Protein AF-A0A496T259-F1 (afdb_monomer_lite)

Radius of gyration: 15.06 Å; chains: 1; bounding box: 28×24×42 Å

Secondary structure (DSSP, 8-state):
---------EEEE-S--SSTTS-SSGGGGTT---EEEEPGGGGGGGTTGGG-

Sequence (52 aa):
MNEIRYSPIGIIHSPFKKPEGTPIQPIGGKGISGTIEIFPQYVEGLKDLEGF

pLDDT: mean 94.85, std 3.76, range [76.44, 98.5]

Foldseek 3Di:
DDDDDDDDFWDKAFPDPDPPPPDPDVVVCPPGDIDTGGDPVCVVVCPCVVVD

Structure (mmCIF, N/CA/C/O backbone):
data_AF-A0A496T259-F1
#
_entry.id   AF-A0A496T259-F1
#
loop_
_atom_site.group_PDB
_atom_site.id
_atom_site.type_symbol
_atom_site.label_atom_id
_atom_site.label_alt_id
_atom_site.label_comp_id
_atom_site.label_asym_id
_atom_site.label_entity_id
_atom_site.label_seq_id
_atom_site.pdbx_PDB_ins_code
_atom_site.Cartn_x
_atom_site.Cartn_y
_atom_site.Cartn_z
_atom_site.occupancy
_atom_site.B_iso_or_equiv
_atom_site.auth_seq_id
_atom_site.auth_comp_id
_atom_site.auth_asym_id
_atom_site.auth_atom_id
_atom_site.pdbx_PDB_model_num
ATOM 1 N N . MET A 1 1 ? 14.179 5.202 26.445 1.00 76.44 1 MET A N 1
ATOM 2 C CA . MET A 1 1 ? 13.508 5.168 25.128 1.00 76.44 1 MET A CA 1
ATOM 3 C C . MET A 1 1 ? 12.653 3.915 25.112 1.00 76.44 1 MET A C 1
ATOM 5 O O . MET A 1 1 ? 13.178 2.872 25.482 1.00 76.44 1 MET A O 1
ATOM 9 N N . ASN A 1 2 ? 11.368 4.019 24.783 1.00 90.94 2 ASN A N 1
ATOM 10 C CA . ASN A 1 2 ? 10.487 2.850 24.729 1.00 90.94 2 ASN A CA 1
ATOM 11 C C . ASN A 1 2 ? 10.621 2.152 23.371 1.00 90.94 2 ASN A C 1
ATOM 13 O O . ASN A 1 2 ? 10.995 2.782 22.382 1.00 90.94 2 ASN A O 1
ATOM 17 N N . GLU A 1 3 ? 10.328 0.855 23.339 1.00 95.94 3 GLU A N 1
ATOM 18 C CA . GLU A 1 3 ? 10.282 0.074 22.105 1.00 95.94 3 GLU A CA 1
ATOM 19 C C . GLU A 1 3 ? 9.160 0.587 21.189 1.00 95.94 3 GLU A C 1
ATOM 21 O O . GLU A 1 3 ? 8.049 0.860 21.645 1.00 95.94 3 GLU A O 1
ATOM 26 N N . ILE A 1 4 ? 9.450 0.701 19.892 1.00 96.25 4 ILE A N 1
ATOM 27 C CA . ILE A 1 4 ? 8.460 1.012 18.857 1.00 96.25 4 ILE A CA 1
ATOM 28 C C . ILE A 1 4 ? 8.209 -0.267 18.061 1.00 96.25 4 ILE A C 1
ATOM 30 O O . ILE A 1 4 ? 9.151 -0.873 17.550 1.00 96.25 4 ILE A O 1
ATOM 34 N N . ARG A 1 5 ? 6.940 -0.669 17.942 1.00 96.88 5 ARG A N 1
ATOM 35 C CA . ARG A 1 5 ? 6.506 -1.832 17.156 1.00 96.88 5 ARG A CA 1
ATOM 36 C C . ARG A 1 5 ? 5.625 -1.385 15.999 1.00 96.88 5 ARG 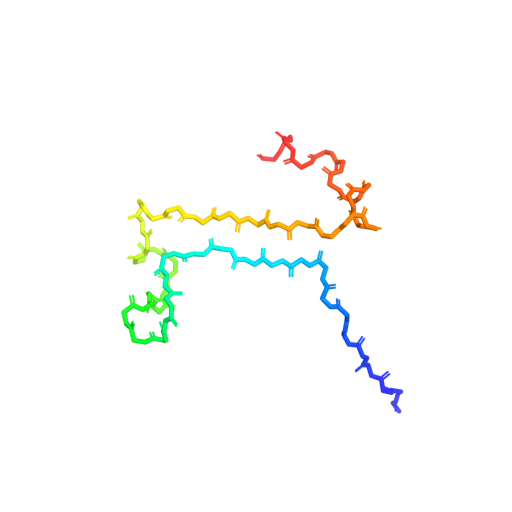A C 1
ATOM 38 O O . ARG A 1 5 ? 4.742 -0.553 16.184 1.00 96.88 5 ARG A O 1
ATOM 45 N N . TYR A 1 6 ? 5.851 -1.971 14.829 1.00 96.56 6 TYR A N 1
ATOM 46 C CA . TYR A 1 6 ? 5.061 -1.711 13.631 1.00 96.56 6 TYR A CA 1
ATOM 47 C C . TYR A 1 6 ? 4.077 -2.851 13.376 1.00 96.56 6 TYR A C 1
ATOM 49 O O . TYR A 1 6 ? 4.436 -4.022 13.501 1.00 96.56 6 TYR A O 1
ATOM 57 N N . SER A 1 7 ? 2.864 -2.487 12.963 1.00 96.75 7 SER A N 1
ATOM 58 C CA . SER A 1 7 ? 1.829 -3.414 12.503 1.00 96.75 7 SER A CA 1
ATOM 59 C C . SER A 1 7 ? 1.498 -3.094 11.043 1.00 96.75 7 SER A C 1
ATOM 61 O O . SER A 1 7 ? 1.153 -1.947 10.756 1.00 96.75 7 SER A O 1
ATOM 63 N N . PRO A 1 8 ? 1.609 -4.057 10.111 1.00 97.81 8 PRO A N 1
ATOM 64 C CA . PRO A 1 8 ? 1.227 -3.837 8.720 1.00 97.81 8 PRO A CA 1
ATOM 65 C C . PRO A 1 8 ? -0.260 -3.489 8.590 1.00 97.81 8 PRO A C 1
ATOM 67 O O . PRO A 1 8 ? -1.097 -4.070 9.281 1.00 97.81 8 PRO A O 1
ATOM 70 N N . ILE A 1 9 ? -0.585 -2.583 7.665 1.00 98.31 9 ILE A N 1
ATOM 71 C CA . ILE A 1 9 ? -1.969 -2.158 7.388 1.00 98.31 9 ILE A CA 1
ATOM 72 C C . ILE A 1 9 ? -2.555 -2.764 6.107 1.00 98.31 9 ILE A C 1
ATOM 74 O O . ILE A 1 9 ? -3.723 -2.546 5.795 1.00 98.31 9 ILE A O 1
ATOM 78 N N . GLY A 1 10 ? -1.748 -3.509 5.355 1.00 98.25 10 GLY A N 1
ATOM 79 C CA . GLY A 1 10 ? -2.116 -4.000 4.039 1.00 98.25 10 GLY A CA 1
ATOM 80 C C . GLY A 1 10 ? -0.959 -4.656 3.294 1.00 98.25 10 GLY A C 1
ATOM 81 O O . GLY A 1 10 ? 0.113 -4.891 3.859 1.00 98.25 10 GLY A O 1
ATOM 82 N N . ILE A 1 11 ? -1.187 -4.933 2.011 1.00 98.38 11 ILE A N 1
ATOM 83 C CA . ILE A 1 11 ? -0.260 -5.603 1.094 1.00 98.38 11 ILE A CA 1
ATOM 84 C C . ILE A 1 11 ? -0.167 -4.801 -0.207 1.00 98.38 11 ILE A C 1
ATOM 86 O O . ILE A 1 11 ? -1.172 -4.343 -0.743 1.00 98.38 11 ILE A O 1
ATOM 90 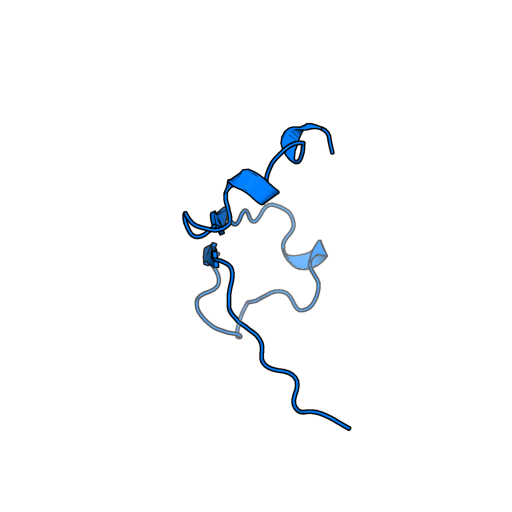N N . ILE A 1 12 ? 1.046 -4.657 -0.740 1.00 97.50 12 ILE A N 1
ATOM 91 C CA . ILE A 1 12 ? 1.276 -4.079 -2.068 1.00 97.50 12 ILE A CA 1
ATOM 92 C C . ILE A 1 12 ? 1.404 -5.214 -3.084 1.00 97.50 12 ILE A C 1
ATOM 94 O O . ILE A 1 12 ? 2.268 -6.084 -2.954 1.00 97.50 12 ILE A O 1
ATOM 98 N N . HIS A 1 13 ? 0.595 -5.165 -4.136 1.00 97.50 13 HIS A N 1
ATOM 99 C CA . HIS A 1 13 ? 0.680 -6.058 -5.283 1.00 97.50 13 HIS A CA 1
ATOM 100 C C . HIS A 1 13 ? 1.375 -5.342 -6.438 1.00 97.50 13 HIS A C 1
ATOM 102 O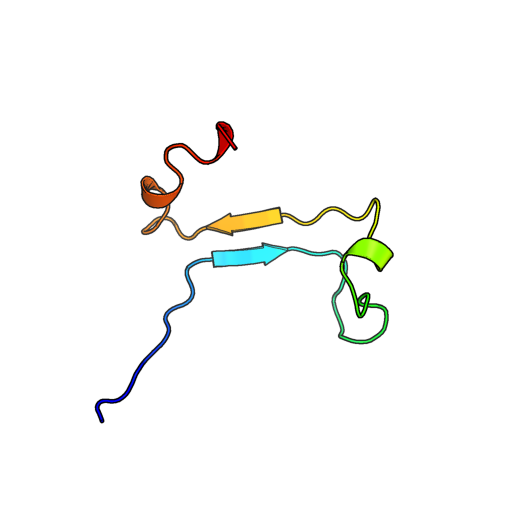 O . HIS A 1 13 ? 0.906 -4.326 -6.947 1.00 97.50 13 HIS A O 1
ATOM 108 N N . SER A 1 14 ? 2.508 -5.891 -6.871 1.00 95.62 14 SER A N 1
ATOM 109 C CA . SER A 1 14 ? 3.278 -5.384 -8.007 1.00 95.62 14 SER A CA 1
ATOM 110 C C . SER A 1 14 ? 3.692 -6.534 -8.940 1.00 95.62 14 SER A C 1
ATOM 112 O O . SER A 1 14 ? 3.663 -7.711 -8.533 1.00 95.62 14 SER A O 1
ATOM 114 N N . PRO A 1 15 ? 4.094 -6.237 -10.190 1.00 95.06 15 PRO A N 1
ATOM 115 C CA . PRO A 1 15 ? 4.670 -7.246 -11.075 1.00 95.06 15 PRO A CA 1
ATOM 116 C C . PRO A 1 15 ? 6.079 -7.677 -10.643 1.00 95.06 15 PRO A C 1
ATOM 118 O O . PRO A 1 15 ? 6.554 -8.724 -11.081 1.00 95.06 15 PRO A O 1
ATOM 121 N N . PHE A 1 16 ? 6.742 -6.925 -9.761 1.00 95.56 16 PHE A N 1
ATOM 122 C CA . PHE A 1 16 ? 8.077 -7.251 -9.276 1.00 95.56 16 PHE A CA 1
ATOM 123 C C . PHE A 1 16 ? 8.002 -8.299 -8.168 1.00 95.56 16 PHE A C 1
ATOM 125 O O . PHE A 1 16 ? 7.534 -8.040 -7.061 1.00 95.56 16 PHE A O 1
ATOM 132 N N . LYS A 1 17 ? 8.452 -9.517 -8.477 1.00 93.88 17 LYS A N 1
ATOM 133 C CA . LYS A 1 17 ? 8.471 -10.637 -7.521 1.00 93.88 17 LYS A CA 1
ATOM 134 C C . LYS A 1 17 ? 9.824 -10.825 -6.837 1.00 93.88 17 LYS A C 1
ATOM 136 O O . LYS A 1 17 ? 9.928 -11.640 -5.926 1.00 93.88 17 LYS A O 1
ATOM 141 N N . LYS A 1 18 ? 10.853 -10.108 -7.294 1.00 95.75 18 LYS A N 1
ATOM 142 C CA . LYS A 1 18 ? 12.227 -10.178 -6.792 1.00 95.75 18 LYS A CA 1
ATOM 143 C C . LYS A 1 18 ? 12.885 -8.793 -6.858 1.00 95.75 18 LYS A C 1
ATOM 145 O O . LYS A 1 18 ? 12.444 -7.975 -7.669 1.00 95.75 18 LYS A O 1
ATOM 150 N N . PRO A 1 19 ? 13.923 -8.523 -6.047 1.00 93.81 19 PRO A N 1
ATOM 151 C CA . PRO A 1 19 ? 14.657 -7.261 -6.115 1.00 93.81 19 PRO A CA 1
ATOM 152 C C . PRO A 1 19 ? 15.252 -6.996 -7.504 1.00 93.81 19 PRO A C 1
ATOM 154 O O . PRO A 1 19 ? 15.227 -5.861 -7.980 1.00 93.81 19 PRO A O 1
ATOM 157 N N . GLU A 1 20 ? 15.735 -8.034 -8.190 1.00 94.81 20 GLU A N 1
ATOM 158 C CA . GLU A 1 20 ? 16.283 -7.904 -9.538 1.00 94.81 20 GLU A CA 1
ATOM 159 C C . GLU A 1 20 ? 15.196 -7.462 -10.529 1.00 94.81 20 GLU A C 1
ATOM 161 O O . GLU A 1 20 ? 14.115 -8.046 -10.603 1.00 94.81 20 GLU A O 1
ATOM 166 N N . GLY A 1 21 ? 15.483 -6.417 -11.307 1.00 89.88 21 GLY A N 1
ATOM 167 C CA . GLY A 1 21 ? 14.526 -5.835 -12.252 1.00 89.88 21 GLY A CA 1
ATOM 168 C C . GLY A 1 21 ? 13.509 -4.877 -11.622 1.00 89.88 21 GLY A C 1
ATOM 169 O O . GLY A 1 21 ? 12.775 -4.228 -12.366 1.00 89.88 21 GLY A O 1
ATOM 170 N N . THR A 1 22 ? 13.493 -4.722 -10.292 1.00 95.12 22 THR A N 1
ATOM 171 C CA . THR A 1 22 ? 12.751 -3.634 -9.641 1.00 95.12 22 THR A CA 1
ATOM 172 C C . THR A 1 22 ? 13.482 -2.306 -9.888 1.00 95.12 22 THR A C 1
ATOM 174 O O . THR A 1 22 ? 14.683 -2.219 -9.621 1.00 95.12 22 THR A O 1
ATOM 177 N N . PRO A 1 23 ? 12.809 -1.256 -10.393 1.00 94.50 23 PRO A N 1
ATOM 178 C CA . PRO A 1 23 ? 13.423 0.051 -10.584 1.00 94.50 23 PRO A CA 1
ATOM 179 C C . PRO A 1 23 ? 13.998 0.604 -9.277 1.00 94.50 23 PRO A C 1
ATOM 181 O O . PRO A 1 23 ? 13.313 0.641 -8.259 1.00 94.50 23 PRO A O 1
ATOM 184 N N . ILE A 1 24 ? 15.236 1.107 -9.324 1.00 94.81 24 ILE A N 1
ATOM 185 C CA . ILE A 1 24 ? 15.872 1.789 -8.180 1.00 94.81 24 ILE A CA 1
ATOM 186 C C . ILE A 1 24 ? 15.091 3.059 -7.806 1.00 94.81 24 ILE A C 1
ATOM 188 O O . ILE A 1 24 ? 15.042 3.447 -6.644 1.00 94.81 24 ILE A O 1
ATOM 192 N N . GLN A 1 25 ? 14.487 3.714 -8.801 1.00 94.94 25 GLN A N 1
ATOM 193 C CA . GLN A 1 25 ? 13.705 4.935 -8.638 1.00 94.94 25 GLN A CA 1
ATOM 194 C C . GLN A 1 25 ? 12.335 4.786 -9.314 1.00 94.94 25 GLN A C 1
ATOM 196 O O . GLN A 1 25 ? 12.277 4.218 -10.412 1.00 94.94 25 GLN A O 1
ATOM 201 N N . PRO A 1 26 ? 11.250 5.354 -8.745 1.00 92.06 26 PRO A N 1
ATOM 202 C CA . PRO A 1 26 ? 9.895 5.230 -9.293 1.00 92.06 26 PRO A CA 1
ATOM 203 C C . PRO A 1 26 ? 9.763 5.669 -10.756 1.00 92.06 26 PRO A C 1
ATOM 205 O O . PRO A 1 26 ? 9.014 5.062 -11.515 1.00 92.06 26 PRO A O 1
ATOM 208 N N . ILE A 1 27 ? 10.537 6.674 -11.188 1.00 94.50 27 ILE A N 1
ATOM 209 C CA . ILE A 1 27 ? 10.540 7.147 -12.583 1.00 94.50 27 ILE A CA 1
ATOM 210 C C . ILE A 1 27 ? 10.918 6.046 -13.589 1.00 94.50 27 ILE A C 1
ATOM 212 O O . ILE A 1 27 ? 10.422 6.049 -14.714 1.00 94.50 27 ILE A O 1
ATOM 216 N N . GLY A 1 28 ? 11.741 5.074 -13.180 1.00 92.25 28 GLY A N 1
ATOM 217 C CA . GLY A 1 28 ? 12.099 3.913 -13.998 1.00 92.25 28 GLY A CA 1
ATOM 218 C C . GLY A 1 28 ? 10.974 2.883 -14.134 1.00 92.25 28 GLY A C 1
ATOM 219 O O . GLY A 1 28 ? 11.046 2.023 -15.002 1.00 92.25 28 GLY A O 1
ATOM 220 N N . GLY A 1 29 ? 9.927 2.980 -13.309 1.00 91.69 29 GLY A N 1
ATOM 221 C CA . GLY A 1 29 ? 8.714 2.167 -13.388 1.00 91.69 29 GLY A CA 1
ATOM 222 C C . GLY A 1 29 ? 7.563 2.849 -14.127 1.00 91.69 29 GLY A C 1
ATOM 223 O O . GLY A 1 29 ? 6.416 2.441 -13.970 1.00 91.69 29 GLY A O 1
ATOM 224 N N . LYS A 1 30 ? 7.822 3.911 -14.902 1.00 94.00 30 LYS A N 1
ATOM 225 C CA . LYS A 1 30 ? 6.771 4.630 -15.635 1.00 94.00 30 LYS A CA 1
ATOM 226 C C . LYS A 1 30 ? 5.965 3.665 -16.517 1.00 94.00 30 LYS A C 1
ATOM 228 O O . LYS A 1 30 ? 6.529 2.947 -17.334 1.00 94.00 30 LYS A O 1
ATOM 233 N N . GLY A 1 31 ? 4.640 3.686 -16.367 1.00 93.69 31 GLY A N 1
ATOM 234 C CA . GLY A 1 31 ? 3.723 2.796 -17.091 1.00 93.69 31 GLY A CA 1
ATOM 235 C C . GLY A 1 31 ? 3.487 1.441 -16.417 1.00 93.69 31 GLY A C 1
ATOM 236 O O . GLY A 1 31 ? 2.689 0.655 -16.918 1.00 93.69 31 GLY A O 1
ATOM 237 N N . ILE A 1 32 ? 4.136 1.174 -15.281 1.00 94.25 32 ILE A N 1
ATOM 238 C CA . ILE A 1 32 ? 3.895 -0.015 -14.466 1.00 94.25 32 ILE A CA 1
ATOM 239 C C . ILE A 1 32 ? 2.904 0.337 -13.359 1.00 94.25 32 ILE A C 1
ATOM 241 O O . ILE A 1 32 ? 3.130 1.259 -12.578 1.00 94.25 32 ILE A O 1
ATOM 245 N N . SER A 1 33 ? 1.815 -0.421 -13.282 1.00 94.69 33 SER A N 1
ATOM 246 C CA . SER A 1 33 ? 0.798 -0.277 -12.242 1.00 94.69 33 SER A CA 1
ATOM 247 C C . SER A 1 33 ? 1.010 -1.285 -11.114 1.00 94.69 33 SER A C 1
ATOM 249 O O . SER A 1 33 ? 1.435 -2.420 -11.338 1.00 94.69 33 SER A O 1
ATOM 251 N N . GLY A 1 34 ? 0.670 -0.867 -9.899 1.00 94.88 34 GLY A N 1
ATOM 252 C CA . GLY A 1 34 ? 0.521 -1.729 -8.733 1.00 94.88 34 GLY A CA 1
ATOM 253 C C . GLY A 1 34 ? -0.794 -1.420 -8.030 1.00 94.88 34 GLY A C 1
ATOM 254 O O . GLY A 1 34 ? -1.397 -0.373 -8.271 1.00 94.88 34 GLY A O 1
ATOM 255 N N . THR A 1 35 ? -1.238 -2.327 -7.171 1.00 97.56 35 THR A N 1
ATOM 256 C CA . THR A 1 35 ? -2.423 -2.127 -6.332 1.00 97.56 35 THR A CA 1
ATOM 257 C C . THR A 1 35 ? -2.050 -2.270 -4.864 1.00 97.56 35 THR A C 1
ATOM 259 O O . THR A 1 35 ? -1.106 -2.977 -4.512 1.00 97.56 35 THR A O 1
ATOM 262 N N . ILE A 1 36 ? -2.776 -1.567 -4.001 1.00 97.69 36 ILE A N 1
ATOM 263 C CA . ILE A 1 36 ? -2.626 -1.667 -2.551 1.00 97.69 36 ILE A CA 1
ATOM 264 C C . ILE A 1 36 ? -3.908 -2.291 -2.011 1.00 97.69 36 ILE A C 1
ATOM 266 O O . ILE A 1 36 ? -5.003 -1.803 -2.276 1.00 97.69 36 ILE A O 1
ATOM 270 N N . GLU A 1 37 ? -3.762 -3.378 -1.268 1.00 98.38 37 GLU A N 1
ATOM 271 C CA . GLU A 1 37 ? -4.836 -4.039 -0.539 1.00 98.38 37 GLU A CA 1
ATOM 272 C C . GLU A 1 37 ? -4.751 -3.619 0.926 1.00 98.38 37 GLU A C 1
ATOM 274 O O . GLU A 1 37 ? -3.724 -3.828 1.567 1.00 98.38 37 GLU A O 1
ATOM 279 N N . ILE A 1 38 ? -5.811 -3.019 1.459 1.00 98.25 38 ILE A N 1
ATOM 280 C CA . ILE A 1 38 ? -5.866 -2.538 2.843 1.00 98.25 38 ILE A CA 1
ATOM 281 C C . ILE A 1 38 ? -6.660 -3.528 3.683 1.00 98.25 38 ILE A C 1
ATOM 283 O O . ILE A 1 38 ? -7.724 -3.988 3.266 1.00 98.25 38 ILE A O 1
ATOM 287 N N . PHE A 1 39 ? -6.152 -3.863 4.870 1.00 98.50 39 PHE A N 1
ATOM 288 C CA . PHE A 1 39 ? -6.855 -4.793 5.746 1.00 98.50 39 PHE A CA 1
ATOM 289 C C . PHE A 1 39 ? -8.177 -4.193 6.249 1.00 98.50 39 PHE A C 1
ATOM 291 O O . PHE A 1 39 ? -8.227 -2.990 6.524 1.00 98.50 39 PHE A O 1
ATOM 298 N N . PRO A 1 40 ? -9.235 -5.011 6.430 1.00 98.19 40 PRO A N 1
ATOM 299 C CA . PRO A 1 40 ? -10.578 -4.525 6.751 1.00 98.19 40 PRO A CA 1
ATOM 300 C C . PRO A 1 40 ? -10.644 -3.553 7.936 1.00 98.19 40 PRO A C 1
ATOM 302 O O . PRO A 1 40 ? -11.368 -2.564 7.879 1.00 98.19 40 PRO A O 1
ATOM 305 N N . GLN A 1 41 ? -9.844 -3.781 8.982 1.00 98.06 41 GLN A N 1
ATOM 306 C CA . GLN A 1 41 ? -9.812 -2.944 10.186 1.00 98.06 41 GLN A CA 1
ATOM 307 C C . GLN A 1 41 ? -9.257 -1.524 9.969 1.00 98.06 41 GLN A C 1
ATOM 309 O O . GLN A 1 41 ? -9.325 -0.708 10.883 1.00 98.06 41 GLN A O 1
ATOM 314 N N . TYR A 1 42 ? -8.689 -1.229 8.796 1.00 97.38 42 TYR A N 1
ATOM 315 C CA . TYR A 1 42 ? -8.111 0.078 8.465 1.00 97.38 42 TYR A CA 1
ATOM 316 C C . TYR A 1 42 ? -8.851 0.800 7.330 1.00 97.38 42 TYR A C 1
ATOM 318 O O . TYR A 1 42 ? -8.454 1.901 6.954 1.00 97.38 42 TYR A O 1
ATOM 326 N N . VAL A 1 43 ? -9.933 0.218 6.796 1.00 97.12 43 VAL A N 1
ATOM 327 C CA . VAL A 1 43 ? -10.669 0.763 5.639 1.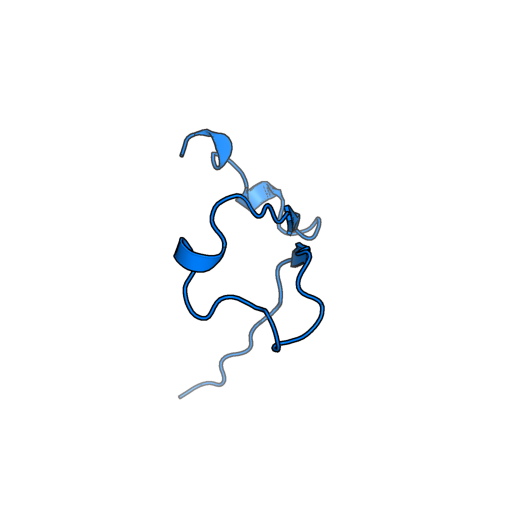00 97.12 43 VAL A CA 1
ATOM 328 C C . VAL A 1 43 ? -11.261 2.146 5.917 1.00 97.12 43 VAL A C 1
ATOM 330 O O . VAL A 1 43 ? -11.257 2.991 5.027 1.00 97.12 43 VAL A O 1
ATOM 333 N N . GLU A 1 44 ? -11.708 2.428 7.146 1.00 96.81 44 GLU A N 1
ATOM 334 C CA . GLU A 1 44 ? -12.224 3.760 7.510 1.00 96.81 44 GLU A CA 1
ATOM 335 C C . GLU A 1 44 ? -11.185 4.875 7.303 1.00 96.81 44 GLU A C 1
ATOM 337 O O . GLU A 1 44 ? -11.548 6.009 6.995 1.00 96.81 44 GLU A O 1
ATOM 342 N N . GLY A 1 45 ? -9.891 4.547 7.400 1.00 95.25 45 GLY A N 1
ATOM 343 C CA . GLY A 1 45 ? -8.790 5.480 7.156 1.00 95.25 45 GLY A CA 1
ATOM 344 C C . GLY A 1 45 ? -8.600 5.870 5.687 1.00 95.25 45 GLY A C 1
ATOM 345 O O . GLY A 1 45 ? -7.790 6.746 5.407 1.00 95.25 45 GLY A O 1
ATOM 346 N N . LEU A 1 46 ? -9.327 5.245 4.754 1.00 95.69 46 LEU A N 1
ATOM 347 C CA . LEU A 1 46 ? -9.292 5.578 3.323 1.00 95.69 46 LEU A CA 1
ATOM 348 C C . LEU A 1 46 ? -10.271 6.686 2.938 1.00 95.69 46 LEU A C 1
ATOM 350 O O . LEU A 1 46 ? -10.339 7.072 1.769 1.00 95.69 46 LEU A O 1
ATOM 354 N N . LYS A 1 47 ? -11.043 7.195 3.903 1.00 95.06 47 LYS A N 1
ATOM 355 C CA . LYS A 1 47 ? -11.928 8.332 3.679 1.00 95.06 47 LYS A CA 1
ATOM 356 C C . LYS A 1 47 ? -11.123 9.490 3.073 1.00 95.06 47 LYS A C 1
ATOM 358 O O . LYS A 1 47 ? -10.036 9.805 3.541 1.00 95.06 47 LYS A O 1
ATOM 363 N N . ASP A 1 48 ? -11.674 10.092 2.023 1.00 94.62 48 ASP A N 1
ATOM 364 C CA . ASP A 1 48 ? -11.113 11.237 1.293 1.00 94.62 48 ASP A CA 1
ATOM 365 C C . ASP A 1 48 ? -9.908 10.936 0.375 1.00 94.62 48 ASP A C 1
ATOM 367 O O . ASP A 1 48 ? -9.434 11.848 -0.298 1.00 94.62 48 ASP A O 1
ATOM 371 N N . LEU A 1 49 ? -9.45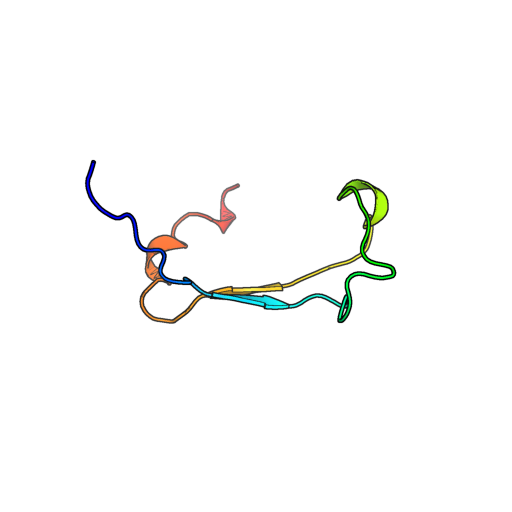7 9.677 0.251 1.00 94.75 49 LEU A N 1
ATOM 372 C CA . LEU A 1 49 ? -8.319 9.322 -0.615 1.00 94.75 49 LEU A CA 1
ATOM 373 C C . LEU A 1 49 ? -8.555 9.641 -2.106 1.00 94.75 49 LEU A C 1
ATOM 375 O O . LEU A 1 49 ? -7.625 10.038 -2.796 1.00 94.75 49 LEU A O 1
ATOM 379 N N . GLU A 1 50 ? -9.792 9.516 -2.589 1.00 92.50 50 GLU A N 1
ATOM 380 C CA . GLU A 1 50 ? -10.174 9.800 -3.987 1.00 92.50 50 GLU A CA 1
ATOM 381 C C . GLU A 1 50 ? -10.109 11.295 -4.357 1.00 92.50 50 GLU A C 1
ATOM 383 O O . GLU A 1 50 ? -10.220 11.653 -5.527 1.00 92.50 50 GLU A O 1
ATOM 388 N N . GLY A 1 51 ? -9.988 12.187 -3.366 1.00 89.31 51 GLY A N 1
ATOM 389 C CA . GLY A 1 51 ? -9.943 13.637 -3.575 1.00 89.31 51 GLY A CA 1
ATOM 390 C C . GLY A 1 51 ? -8.542 14.21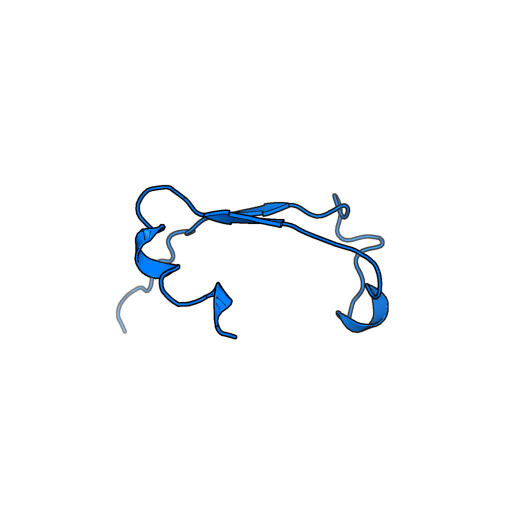4 -3.811 1.00 89.31 51 GLY A C 1
ATOM 391 O O . GLY A 1 51 ? -8.425 15.437 -3.918 1.00 89.31 51 GLY A O 1
ATOM 392 N N . PHE A 1 52 ? -7.507 13.369 -3.843 1.00 83.69 52 PHE A N 1
ATOM 393 C CA . PHE A 1 52 ? -6.094 13.744 -3.991 1.00 83.69 52 PHE A CA 1
ATOM 394 C C . PHE A 1 52 ? -5.554 13.544 -5.411 1.00 83.69 52 PHE A C 1
ATOM 396 O O . PHE A 1 52 ? -6.032 12.636 -6.126 1.00 83.69 52 PHE A O 1
#